Protein AF-A0A200JA35-F1 (afdb_monomer)

Mean predicted aligned error: 5.81 Å

Structure (mmCIF, N/CA/C/O backbone):
data_AF-A0A200JA35-F1
#
_entry.id   AF-A0A200JA35-F1
#
loop_
_atom_site.group_PDB
_atom_site.id
_atom_site.type_symbol
_atom_site.label_atom_id
_atom_site.label_alt_id
_atom_site.label_comp_id
_ato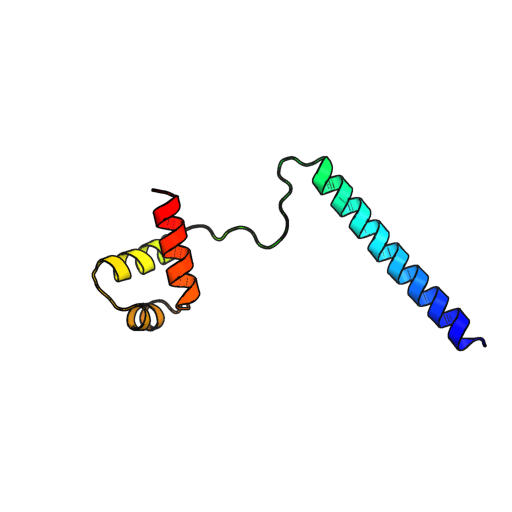m_site.label_asym_id
_atom_site.label_entity_id
_atom_site.label_seq_id
_atom_site.pdbx_PDB_ins_code
_atom_site.Cartn_x
_atom_site.Cartn_y
_atom_site.Cartn_z
_atom_site.occupancy
_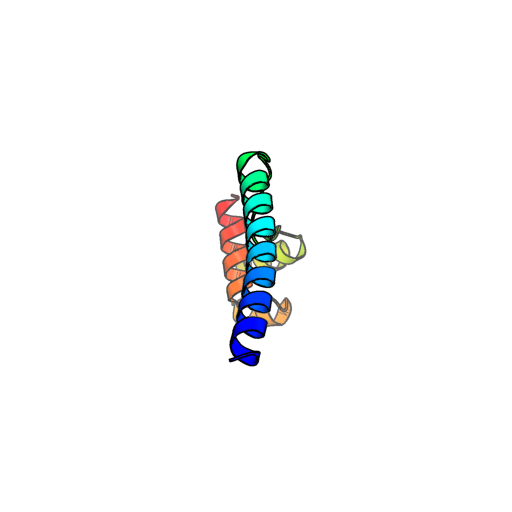atom_site.B_iso_or_equiv
_atom_site.auth_seq_id
_atom_site.auth_comp_id
_atom_site.auth_asym_id
_atom_site.auth_atom_id
_atom_site.pdbx_PDB_model_num
ATOM 1 N N . MET A 1 1 ? 32.076 -22.401 -24.305 1.00 68.19 1 M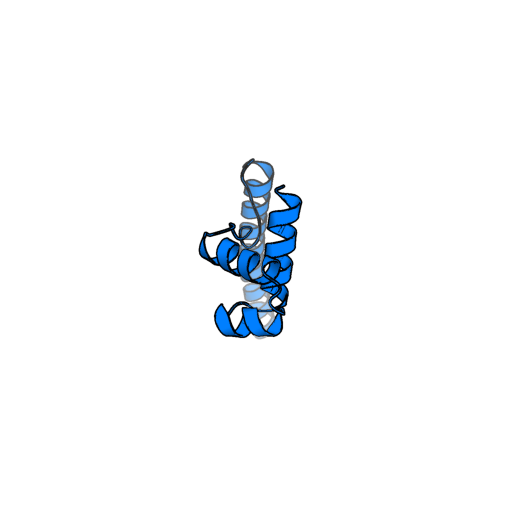ET A N 1
ATOM 2 C CA . MET A 1 1 ? 32.056 -20.996 -24.772 1.00 68.19 1 MET A CA 1
ATOM 3 C C . MET A 1 1 ? 30.671 -20.575 -25.266 1.00 68.19 1 MET A C 1
ATOM 5 O O . MET A 1 1 ? 30.155 -19.607 -24.734 1.00 68.19 1 MET A O 1
ATOM 9 N N . ILE A 1 2 ? 30.013 -21.347 -26.140 1.00 84.94 2 ILE A N 1
ATOM 10 C CA . ILE A 1 2 ? 28.701 -21.011 -26.745 1.00 84.94 2 ILE A CA 1
ATOM 11 C C . ILE A 1 2 ? 27.537 -20.855 -25.736 1.00 84.94 2 ILE A C 1
ATOM 13 O O . ILE A 1 2 ? 26.723 -19.949 -25.862 1.00 84.94 2 ILE A O 1
ATOM 17 N N . LEU A 1 3 ? 27.457 -21.693 -24.695 1.00 90.94 3 LEU A N 1
ATOM 18 C CA . LEU A 1 3 ? 26.381 -21.589 -23.691 1.00 90.94 3 LEU A CA 1
ATOM 19 C C . LEU A 1 3 ? 26.411 -20.249 -22.936 1.00 90.94 3 LEU A C 1
ATOM 21 O O . LEU A 1 3 ? 25.372 -19.654 -22.676 1.00 90.94 3 LEU A O 1
ATOM 25 N N . ARG A 1 4 ? 27.614 -19.765 -22.599 1.00 91.81 4 ARG A N 1
ATOM 26 C CA . ARG A 1 4 ? 27.783 -18.508 -21.861 1.00 91.81 4 ARG A CA 1
ATOM 27 C C . ARG A 1 4 ? 27.362 -17.316 -22.706 1.00 91.81 4 ARG A C 1
ATOM 29 O O . ARG A 1 4 ? 26.649 -16.462 -22.209 1.00 91.81 4 ARG A O 1
ATOM 36 N N . THR A 1 5 ? 27.739 -17.298 -23.983 1.00 92.62 5 THR A N 1
ATOM 37 C CA . THR A 1 5 ? 27.355 -16.213 -24.892 1.00 92.62 5 THR A CA 1
ATOM 38 C C . THR A 1 5 ? 25.843 -16.159 -25.096 1.00 92.62 5 THR A C 1
ATOM 40 O O . THR A 1 5 ? 25.270 -15.081 -25.033 1.00 92.62 5 THR A O 1
ATOM 43 N N . LEU A 1 6 ? 25.179 -17.308 -25.267 1.0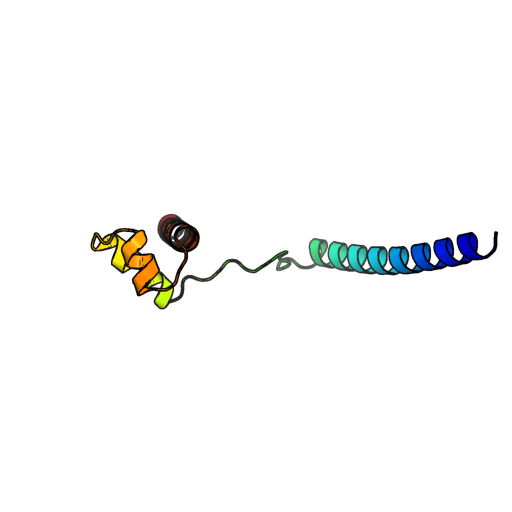0 94.94 6 LEU A N 1
ATOM 44 C CA . LEU A 1 6 ? 23.717 -17.354 -25.399 1.00 94.94 6 LEU A CA 1
ATOM 45 C C . LEU A 1 6 ? 22.998 -16.931 -24.112 1.00 94.94 6 LEU A C 1
ATOM 47 O O . LEU A 1 6 ? 21.991 -16.233 -24.178 1.00 94.94 6 LEU A O 1
ATOM 51 N N . LEU A 1 7 ? 23.525 -17.311 -22.944 1.00 94.94 7 LEU A N 1
ATOM 52 C CA . LEU A 1 7 ? 22.946 -16.903 -21.666 1.00 94.94 7 LEU A CA 1
ATOM 53 C C . LEU A 1 7 ? 23.089 -15.393 -21.435 1.00 94.94 7 LEU A C 1
ATOM 55 O O . LEU A 1 7 ? 22.117 -14.757 -21.044 1.00 94.94 7 LEU A O 1
ATOM 59 N N . SER A 1 8 ? 24.248 -14.812 -21.760 1.00 94.94 8 SER A N 1
ATOM 60 C CA . SER A 1 8 ? 24.467 -13.363 -21.670 1.00 94.94 8 SER A CA 1
ATOM 61 C C . SER A 1 8 ? 23.542 -12.570 -22.596 1.00 94.94 8 SER A C 1
ATOM 63 O O . SER A 1 8 ? 23.057 -11.513 -22.208 1.00 94.94 8 SER A O 1
ATOM 65 N N . VAL A 1 9 ? 23.247 -13.082 -23.797 1.00 95.00 9 VAL A N 1
ATOM 66 C CA . VAL A 1 9 ? 22.268 -12.456 -24.706 1.00 95.00 9 VAL A CA 1
ATOM 67 C C . VAL A 1 9 ? 20.858 -12.526 -24.113 1.00 95.00 9 VAL A C 1
ATOM 69 O O . VAL A 1 9 ? 20.157 -11.520 -24.089 1.00 95.00 9 VAL A O 1
ATOM 72 N N . ALA A 1 10 ? 20.463 -13.676 -23.560 1.00 95.81 10 ALA A N 1
ATOM 73 C CA . ALA A 1 10 ? 19.156 -13.830 -22.921 1.00 95.81 10 ALA A CA 1
ATOM 74 C C . ALA A 1 10 ? 18.988 -12.957 -21.661 1.00 95.81 10 ALA A C 1
ATOM 76 O O . ALA A 1 10 ? 17.877 -12.545 -21.334 1.00 95.81 10 ALA A O 1
ATOM 77 N N . GLU A 1 11 ? 20.067 -12.689 -20.924 1.00 95.50 11 GLU A N 1
ATOM 78 C CA . GLU A 1 11 ? 20.074 -11.740 -19.805 1.00 95.50 11 GLU A CA 1
ATOM 79 C C . GLU A 1 11 ? 19.915 -10.302 -20.298 1.00 95.50 11 GLU A C 1
ATOM 81 O O . GLU A 1 11 ? 19.001 -9.616 -19.850 1.00 95.50 11 GLU A O 1
ATOM 86 N N . MET A 1 12 ? 20.701 -9.897 -21.299 1.00 96.44 12 MET A N 1
ATOM 87 C CA . MET A 1 12 ? 20.622 -8.566 -21.906 1.00 96.44 12 MET A CA 1
ATOM 88 C C . MET A 1 12 ? 19.217 -8.243 -22.439 1.00 96.44 12 MET A C 1
ATOM 90 O O . MET A 1 12 ? 18.709 -7.146 -22.221 1.00 96.44 12 MET A O 1
ATOM 94 N N . GLU A 1 13 ? 18.554 -9.192 -23.105 1.00 96.56 13 GLU A N 1
ATOM 95 C CA . GLU A 1 13 ? 17.186 -8.997 -23.605 1.00 96.56 13 GLU A CA 1
ATOM 96 C C . GLU A 1 13 ? 16.160 -8.831 -22.473 1.00 96.56 13 GLU A C 1
ATOM 98 O O . GLU A 1 13 ? 15.234 -8.024 -22.587 1.00 96.56 13 GLU A O 1
ATOM 103 N N . ARG A 1 14 ? 16.321 -9.559 -21.359 1.00 96.38 14 ARG A N 1
ATOM 104 C CA . ARG A 1 14 ? 15.460 -9.392 -20.177 1.00 96.38 14 ARG A CA 1
ATOM 105 C C . ARG A 1 14 ? 15.678 -8.039 -19.519 1.00 96.38 14 ARG A C 1
ATOM 107 O O . ARG A 1 14 ? 14.697 -7.385 -19.162 1.00 96.38 14 ARG A O 1
ATOM 114 N N . ASP A 1 15 ? 16.930 -7.627 -19.384 1.00 96.88 15 ASP A N 1
ATOM 115 C CA . ASP A 1 15 ? 17.287 -6.356 -18.763 1.00 96.88 15 ASP A CA 1
ATOM 116 C C . ASP A 1 15 ? 16.757 -5.182 -19.588 1.00 96.88 15 ASP A C 1
ATOM 118 O O . ASP A 1 15 ? 16.122 -4.292 -19.028 1.00 96.88 15 ASP A O 1
ATOM 122 N N . MET A 1 16 ? 16.853 -5.249 -20.920 1.00 97.19 16 MET A N 1
ATOM 123 C CA . MET A 1 16 ? 16.258 -4.256 -21.821 1.00 97.19 16 MET A CA 1
ATOM 124 C C . MET A 1 16 ? 14.745 -4.094 -21.594 1.00 97.19 16 MET A C 1
ATOM 126 O O . MET A 1 16 ? 14.235 -2.976 -21.519 1.00 97.19 16 MET A O 1
ATOM 130 N N . ILE A 1 17 ? 14.001 -5.197 -21.445 1.00 96.62 17 ILE A N 1
ATOM 131 C CA . ILE A 1 17 ? 12.554 -5.136 -21.172 1.00 96.62 17 ILE A CA 1
ATOM 132 C C . ILE A 1 17 ? 12.295 -4.464 -19.820 1.00 96.62 17 ILE A C 1
ATOM 134 O O . ILE A 1 17 ? 11.409 -3.612 -19.705 1.00 96.62 17 ILE A O 1
ATOM 138 N N . VAL A 1 18 ? 13.062 -4.830 -18.793 1.00 97.38 18 VAL A N 1
ATOM 139 C CA . VAL A 1 18 ? 12.936 -4.239 -17.458 1.00 97.38 18 VAL A CA 1
ATOM 140 C C . VAL A 1 18 ? 13.216 -2.737 -17.512 1.00 97.38 18 VAL A C 1
ATOM 142 O O . VAL A 1 18 ? 12.393 -1.970 -17.010 1.00 97.38 18 VAL A O 1
ATOM 145 N N . GLU A 1 19 ? 14.290 -2.308 -18.170 1.00 97.12 19 GLU A N 1
ATOM 146 C CA . GLU A 1 19 ? 14.645 -0.898 -18.358 1.00 97.12 19 GLU A CA 1
ATOM 147 C C . GLU A 1 19 ? 13.515 -0.117 -19.035 1.00 97.12 19 GLU A C 1
ATOM 149 O O . GLU A 1 19 ? 13.039 0.867 -18.467 1.00 97.12 19 GLU A O 1
ATOM 154 N N . CYS A 1 20 ? 12.967 -0.605 -20.153 1.00 97.25 20 CYS A N 1
ATOM 155 C CA . CYS A 1 20 ? 11.843 0.054 -20.825 1.00 97.25 20 CYS A CA 1
ATOM 156 C C . CYS A 1 20 ? 10.621 0.226 -19.905 1.00 97.25 20 CYS A C 1
ATOM 158 O O . CYS A 1 20 ? 9.978 1.281 -19.893 1.00 97.25 20 CYS A O 1
ATOM 160 N N . THR A 1 21 ? 10.285 -0.788 -19.097 1.00 96.50 21 THR A N 1
ATOM 161 C CA . THR A 1 21 ? 9.167 -0.661 -18.147 1.00 96.50 21 THR A CA 1
ATOM 162 C C . THR A 1 21 ? 9.468 0.323 -17.017 1.00 96.50 21 THR A C 1
ATOM 164 O O . THR A 1 21 ? 8.576 1.065 -16.596 1.00 96.50 21 THR A O 1
ATOM 167 N N . GLN A 1 22 ? 10.713 0.373 -16.538 1.00 96.06 22 GLN A N 1
ATOM 168 C CA . GLN A 1 22 ? 11.144 1.311 -15.503 1.00 96.06 22 GLN A CA 1
ATOM 169 C C . GLN A 1 22 ? 11.132 2.753 -16.012 1.00 96.06 22 GLN A C 1
ATOM 171 O O . GLN A 1 22 ? 10.648 3.639 -15.305 1.00 96.06 22 GLN A O 1
ATOM 176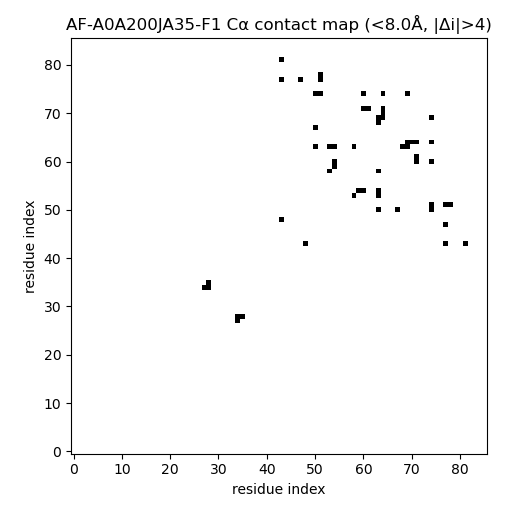 N N . GLU A 1 23 ? 11.586 2.989 -17.241 1.00 96.69 23 GLU A N 1
ATOM 177 C CA . GLU A 1 23 ? 11.545 4.295 -17.896 1.00 96.69 23 GLU A CA 1
ATOM 178 C C . GLU A 1 23 ? 10.109 4.776 -18.108 1.00 96.69 23 GLU A C 1
ATOM 180 O O . GLU A 1 23 ? 9.768 5.893 -17.710 1.00 96.69 23 GLU A O 1
ATOM 185 N N . GLY A 1 24 ? 9.231 3.919 -18.641 1.00 96.00 24 GLY A N 1
ATOM 186 C CA . GLY A 1 24 ? 7.810 4.239 -18.802 1.00 96.00 24 GLY A CA 1
ATOM 187 C C . GLY A 1 24 ? 7.134 4.555 -17.464 1.00 96.00 24 GLY A C 1
ATOM 188 O O . GLY A 1 24 ? 6.388 5.531 -17.337 1.00 96.00 24 GLY A O 1
ATOM 189 N N . LYS A 1 25 ? 7.464 3.788 -16.420 1.00 94.81 25 LYS A N 1
ATOM 190 C CA . LYS A 1 25 ? 7.007 4.037 -15.048 1.00 94.81 25 LYS A CA 1
ATOM 191 C C . LYS A 1 25 ? 7.528 5.375 -14.508 1.00 94.81 25 LYS A C 1
ATOM 193 O O . LYS A 1 25 ? 6.763 6.136 -13.912 1.00 94.81 25 LYS A O 1
ATOM 198 N N . ALA A 1 26 ? 8.803 5.694 -14.727 1.00 95.31 26 ALA A N 1
ATOM 199 C CA . ALA A 1 26 ? 9.413 6.952 -14.303 1.00 95.31 26 ALA A CA 1
ATOM 200 C C . ALA A 1 26 ? 8.797 8.157 -15.027 1.00 95.31 26 ALA A C 1
ATOM 202 O O . ALA A 1 26 ? 8.528 9.183 -14.398 1.00 95.31 26 ALA A O 1
ATOM 203 N N . TYR A 1 27 ? 8.511 8.021 -16.321 1.00 96.31 27 TYR A N 1
ATOM 204 C CA . TYR A 1 27 ? 7.794 9.023 -17.097 1.00 96.31 27 TYR A CA 1
ATOM 205 C C . TYR A 1 27 ? 6.389 9.261 -16.532 1.00 96.31 27 TYR A C 1
ATOM 207 O O . TYR A 1 27 ? 6.026 10.409 -16.272 1.00 96.31 27 TYR A O 1
ATOM 215 N N . ALA A 1 28 ? 5.616 8.203 -16.268 1.00 95.00 28 ALA A N 1
ATOM 216 C CA . ALA A 1 28 ? 4.282 8.325 -15.677 1.00 95.00 28 ALA A CA 1
ATOM 217 C C . ALA A 1 28 ? 4.328 9.009 -14.302 1.00 95.00 28 ALA A C 1
ATOM 219 O O . ALA A 1 28 ? 3.513 9.885 -14.021 1.00 95.00 28 ALA A O 1
ATOM 220 N N . LYS A 1 29 ? 5.326 8.676 -13.476 1.00 93.62 29 LYS A N 1
ATOM 221 C CA . LYS A 1 29 ? 5.538 9.297 -12.164 1.00 93.62 29 LYS A CA 1
ATOM 222 C C . LYS A 1 29 ? 5.836 10.796 -12.242 1.00 93.62 29 LYS A C 1
ATOM 224 O O . LYS A 1 29 ? 5.433 11.528 -11.345 1.00 93.62 29 LYS A O 1
ATOM 229 N N . ARG A 1 30 ? 6.550 11.251 -13.277 1.00 94.12 30 ARG A N 1
ATOM 230 C CA . ARG A 1 30 ? 6.894 12.671 -13.469 1.00 94.12 30 ARG A CA 1
ATOM 231 C C . ARG A 1 30 ? 5.746 13.482 -14.069 1.00 94.12 30 ARG A C 1
ATOM 233 O O . ARG A 1 30 ? 5.561 14.626 -13.679 1.00 94.12 30 ARG A O 1
ATOM 240 N N . ASN A 1 31 ? 4.999 12.902 -15.009 1.00 95.38 31 ASN A N 1
ATOM 241 C CA . ASN A 1 31 ? 4.049 13.653 -15.834 1.00 95.38 31 ASN A CA 1
ATOM 242 C C . ASN A 1 31 ? 2.585 13.521 -15.396 1.00 95.38 31 ASN A C 1
ATOM 244 O O . ASN A 1 31 ? 1.778 14.385 -15.727 1.00 95.38 31 ASN A O 1
ATOM 248 N N . ASN A 1 32 ? 2.209 12.463 -14.671 1.00 93.94 32 ASN A N 1
ATOM 249 C CA . ASN A 1 32 ? 0.833 12.278 -14.217 1.00 93.94 32 ASN A CA 1
ATOM 250 C C . ASN A 1 32 ? 0.679 12.720 -12.746 1.00 93.94 32 ASN A C 1
ATOM 252 O O . ASN A 1 32 ? 1.159 12.020 -11.851 1.00 93.94 32 ASN A O 1
ATOM 256 N N . PRO A 1 33 ? -0.045 13.821 -12.459 1.00 90.75 33 PRO A N 1
ATOM 257 C CA . PRO A 1 33 ? -0.235 14.315 -11.092 1.00 90.75 33 PRO A CA 1
ATOM 258 C C . PRO A 1 33 ? -1.049 13.359 -10.201 1.00 90.75 33 PRO A C 1
ATOM 260 O O . PRO A 1 33 ? -0.960 13.427 -8.978 1.00 90.75 33 PRO A O 1
ATOM 263 N N . ASN A 1 34 ? -1.814 12.437 -10.796 1.00 90.69 34 ASN A N 1
ATOM 264 C CA . ASN A 1 34 ? -2.601 11.424 -10.090 1.00 90.69 34 ASN A CA 1
ATOM 265 C C . ASN A 1 34 ? -1.892 10.064 -9.990 1.00 90.69 34 ASN A C 1
ATOM 267 O O . ASN A 1 34 ? -2.507 9.078 -9.573 1.00 90.69 34 ASN A O 1
ATOM 271 N N . TYR A 1 35 ? -0.618 9.979 -10.373 1.00 92.69 35 TYR A N 1
ATOM 272 C CA . TYR A 1 35 ? 0.136 8.735 -10.309 1.00 92.69 35 TYR A CA 1
ATOM 273 C C . TYR A 1 35 ? 0.291 8.249 -8.859 1.00 92.69 35 TYR A C 1
ATOM 275 O O . TYR A 1 35 ? 0.704 8.987 -7.963 1.00 92.69 35 TYR A O 1
ATOM 283 N N . ARG A 1 36 ? -0.045 6.979 -8.618 1.00 89.75 36 ARG A N 1
ATOM 284 C CA . ARG A 1 36 ? 0.053 6.326 -7.307 1.00 89.75 36 ARG A CA 1
ATOM 285 C C . ARG A 1 36 ? 0.674 4.950 -7.472 1.00 89.75 36 ARG A C 1
ATOM 287 O O . ARG A 1 36 ? 0.236 4.175 -8.315 1.00 89.75 36 ARG A O 1
ATOM 294 N N . GLU A 1 37 ? 1.663 4.643 -6.639 1.00 89.50 37 GLU A N 1
ATOM 295 C CA . GLU A 1 37 ? 2.282 3.317 -6.601 1.00 89.50 37 GLU A CA 1
ATOM 296 C C . GLU A 1 37 ? 1.702 2.442 -5.496 1.00 89.50 37 GLU A C 1
ATOM 298 O O . GLU A 1 37 ? 1.252 2.922 -4.452 1.00 89.50 37 GLU A O 1
ATOM 303 N N . GLY A 1 38 ? 1.780 1.133 -5.724 1.00 91.38 38 GLY A N 1
ATOM 304 C CA . GLY A 1 38 ? 1.324 0.127 -4.781 1.00 91.38 38 GLY A CA 1
ATOM 305 C C . GLY A 1 38 ? -0.196 -0.001 -4.727 1.00 91.38 38 GLY A C 1
ATOM 306 O O . GLY A 1 38 ? -0.943 0.520 -5.554 1.00 91.38 38 GLY A O 1
ATOM 307 N N . ARG A 1 39 ? -0.666 -0.754 -3.732 1.00 91.31 39 ARG A N 1
ATOM 308 C CA . ARG A 1 39 ? -2.095 -1.001 -3.545 1.00 91.31 39 ARG A CA 1
ATOM 309 C C . ARG A 1 39 ? -2.790 0.285 -3.071 1.00 91.31 39 ARG A C 1
ATOM 311 O O . ARG A 1 39 ? -2.322 0.882 -2.099 1.00 91.31 39 ARG A O 1
ATOM 318 N N . PRO A 1 40 ? -3.932 0.682 -3.665 1.00 90.31 40 PRO A N 1
ATOM 319 C CA . PRO A 1 40 ? -4.673 1.852 -3.208 1.00 90.31 40 PRO A CA 1
ATOM 320 C C . PRO A 1 40 ? -5.049 1.726 -1.727 1.00 90.31 40 PRO A C 1
ATOM 322 O O . PRO A 1 40 ? -5.365 0.635 -1.235 1.00 90.31 40 PRO A O 1
ATOM 325 N N . LYS A 1 41 ? -5.020 2.860 -1.011 1.00 87.12 41 LYS A N 1
ATOM 326 C CA . LYS A 1 41 ? -5.441 2.912 0.393 1.00 87.12 41 LYS A CA 1
ATOM 327 C C . LYS A 1 41 ? -6.875 2.407 0.495 1.00 87.12 41 LYS A C 1
ATOM 329 O O . LYS A 1 41 ? -7.754 2.831 -0.251 1.00 87.12 41 LYS A O 1
ATOM 334 N N . ALA A 1 42 ? -7.096 1.476 1.415 1.00 86.50 42 ALA A N 1
ATOM 335 C CA . ALA A 1 42 ? -8.394 0.849 1.552 1.00 86.50 42 ALA A CA 1
ATOM 336 C C . ALA A 1 42 ? -9.412 1.883 2.058 1.00 86.50 42 ALA A C 1
ATOM 338 O O . ALA A 1 42 ? -9.191 2.512 3.088 1.00 86.50 42 ALA A O 1
ATOM 339 N N . VAL A 1 43 ? -10.527 2.044 1.350 1.00 89.56 43 VAL A N 1
ATOM 340 C CA . VAL A 1 43 ? -11.594 2.974 1.747 1.00 89.56 43 VAL A CA 1
ATOM 341 C C . VAL A 1 43 ? -12.331 2.419 2.970 1.00 89.56 43 VAL A C 1
ATOM 343 O O . VAL A 1 43 ? -12.433 1.193 3.133 1.00 89.56 43 VAL A O 1
ATOM 346 N N . ILE A 1 44 ? -12.808 3.306 3.845 1.00 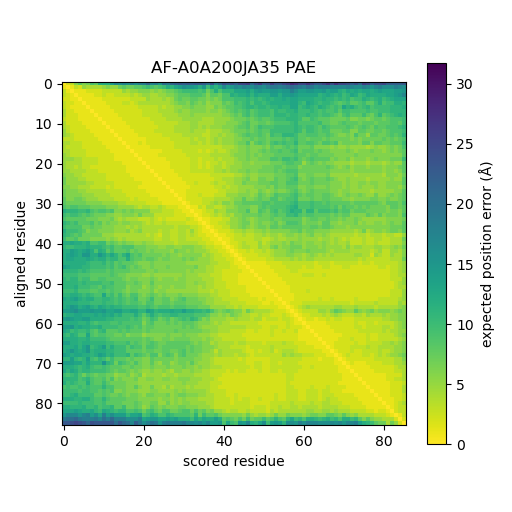90.44 44 ILE A N 1
ATOM 347 C CA . ILE A 1 44 ? -13.714 2.933 4.933 1.00 90.44 44 ILE A CA 1
ATOM 348 C C . ILE A 1 44 ? -15.076 2.636 4.314 1.00 90.44 44 ILE A C 1
ATOM 350 O O . ILE A 1 44 ? -15.776 3.522 3.841 1.00 90.44 44 ILE A O 1
ATOM 354 N N . THR A 1 45 ? -15.411 1.354 4.255 1.00 91.25 45 THR A N 1
ATOM 355 C CA . THR A 1 45 ? -16.721 0.884 3.810 1.00 91.25 45 THR A CA 1
ATOM 356 C C . THR A 1 45 ? -17.669 0.795 5.007 1.00 91.25 45 THR A C 1
ATOM 358 O O . THR A 1 45 ? -17.195 0.686 6.142 1.00 91.25 45 THR A O 1
ATOM 361 N N . PRO A 1 46 ? -18.996 0.731 4.790 1.00 91.94 46 PRO A N 1
ATOM 362 C CA . PRO A 1 46 ? -19.961 0.547 5.877 1.00 91.94 46 PRO A CA 1
ATOM 363 C C . PRO A 1 46 ? -19.648 -0.663 6.773 1.00 91.94 46 PRO A C 1
ATOM 365 O O . PRO A 1 46 ? -19.769 -0.584 7.989 1.00 91.94 46 PRO A O 1
ATOM 368 N N . LYS A 1 47 ? -19.133 -1.759 6.194 1.00 91.06 47 LYS A N 1
ATOM 369 C CA . LYS A 1 47 ? -18.697 -2.950 6.948 1.00 91.06 47 LYS A CA 1
ATOM 370 C C . LYS A 1 47 ? -17.529 -2.670 7.900 1.00 91.06 47 LYS A C 1
ATOM 372 O O . LYS A 1 47 ? -17.509 -3.172 9.018 1.00 91.06 47 LYS A O 1
ATOM 377 N N . LYS A 1 48 ? -16.560 -1.854 7.478 1.00 92.06 48 LYS A N 1
ATOM 378 C CA . LYS A 1 48 ? -15.434 -1.448 8.334 1.00 92.06 48 LYS A CA 1
ATOM 379 C C . LYS A 1 48 ? -15.873 -0.476 9.419 1.00 92.06 48 LYS A C 1
ATOM 381 O O . LYS A 1 48 ? -15.365 -0.552 10.530 1.00 92.06 48 LYS A O 1
ATOM 386 N N . GLN A 1 49 ? -16.824 0.399 9.099 1.00 92.12 49 GLN A N 1
ATOM 387 C CA . GLN A 1 49 ? -17.425 1.292 10.080 1.00 92.12 49 GLN A CA 1
ATOM 388 C C . GLN A 1 49 ? -18.173 0.496 11.153 1.00 92.12 49 GLN A C 1
ATOM 390 O O . GLN A 1 49 ? -17.994 0.755 12.336 1.00 92.12 49 GLN A O 1
ATOM 395 N N . HIS A 1 50 ? -18.932 -0.527 10.755 1.00 93.81 50 HIS A N 1
ATOM 396 C CA . HIS A 1 50 ? -19.589 -1.435 11.690 1.00 93.81 50 HIS A CA 1
ATOM 397 C C . HIS A 1 50 ? -18.578 -2.152 12.598 1.00 93.81 50 HIS A C 1
ATOM 399 O O . HIS A 1 50 ? -18.729 -2.122 13.813 1.00 93.81 50 HIS A O 1
ATOM 405 N N . ALA A 1 51 ? -17.495 -2.697 12.034 1.00 92.81 51 ALA A N 1
ATOM 406 C CA . ALA A 1 51 ? -16.429 -3.322 12.821 1.00 92.81 51 ALA A CA 1
ATOM 407 C C . ALA A 1 51 ? -15.782 -2.359 13.837 1.00 92.81 51 ALA A C 1
ATOM 409 O O . ALA A 1 51 ? -15.419 -2.769 14.935 1.00 92.81 51 ALA A O 1
ATOM 410 N N . TYR A 1 52 ? -15.647 -1.077 13.488 1.00 93.31 52 TYR A N 1
ATOM 411 C CA . TYR A 1 52 ? -15.168 -0.047 14.408 1.00 93.31 52 TYR A CA 1
ATOM 412 C C . TYR A 1 52 ? -16.186 0.280 15.507 1.00 93.31 52 TYR A C 1
ATOM 414 O O . TYR A 1 52 ? -15.807 0.389 16.669 1.00 93.31 52 TYR A O 1
ATOM 422 N N . ASN A 1 53 ? -17.470 0.396 15.165 1.00 93.81 53 ASN A N 1
ATOM 423 C CA . ASN A 1 53 ? -18.528 0.666 16.138 1.00 93.81 53 ASN A CA 1
ATOM 424 C C . ASN A 1 53 ? -18.616 -0.452 17.188 1.00 93.81 53 ASN A C 1
ATOM 426 O O . ASN A 1 53 ? -18.655 -0.150 18.375 1.00 93.81 53 ASN A O 1
ATOM 430 N N . LEU A 1 54 ? -18.495 -1.719 16.771 1.00 93.75 54 LEU A N 1
ATOM 431 C CA . LEU A 1 54 ? -18.430 -2.862 17.690 1.00 93.75 54 LEU A CA 1
ATOM 432 C C . LEU A 1 54 ? -17.291 -2.727 18.715 1.00 93.75 54 LEU A C 1
ATOM 434 O O . LEU A 1 54 ? -17.456 -3.113 19.869 1.00 93.75 54 LEU A O 1
ATOM 438 N N . LEU A 1 55 ? -16.141 -2.162 18.327 1.00 92.56 55 LEU A N 1
ATOM 439 C CA . LEU A 1 55 ? -15.044 -1.890 19.265 1.00 92.56 55 LEU A CA 1
ATOM 440 C C . LEU A 1 55 ? -15.381 -0.745 20.233 1.00 92.56 55 LEU A C 1
ATOM 442 O O . LEU A 1 55 ? -14.977 -0.795 21.391 1.00 92.56 55 LEU A O 1
ATOM 446 N N . MET A 1 56 ? -16.105 0.283 19.779 1.00 91.94 56 MET A N 1
ATOM 447 C CA . MET A 1 56 ? -16.522 1.413 20.628 1.00 91.94 56 MET A CA 1
ATOM 448 C C . MET A 1 56 ? -17.602 1.020 21.643 1.00 91.94 56 MET A C 1
ATOM 450 O O . MET A 1 56 ? -17.663 1.602 22.720 1.00 91.94 56 MET A O 1
ATOM 454 N N . GLU A 1 57 ? -18.406 0.005 21.330 1.00 92.88 57 GLU A N 1
ATOM 455 C CA . GLU A 1 57 ? -19.401 -0.592 22.232 1.00 92.88 57 GLU A CA 1
ATOM 456 C C . GLU A 1 57 ? -18.770 -1.409 23.380 1.00 92.88 57 GLU A C 1
ATOM 458 O O . GLU A 1 57 ? -19.478 -1.858 24.277 1.00 92.88 57 GLU A O 1
ATOM 463 N N . GLY A 1 58 ? -17.440 -1.580 23.387 1.00 91.44 58 GLY A N 1
ATOM 464 C CA . GLY A 1 58 ? -16.695 -2.246 24.461 1.00 91.44 58 GLY A CA 1
ATOM 465 C C . GLY A 1 58 ? -16.261 -3.683 24.155 1.00 91.44 58 GLY A C 1
ATOM 466 O O . GLY A 1 58 ? -15.674 -4.333 25.020 1.00 91.44 58 GLY A O 1
ATOM 467 N N . ASN A 1 59 ? -16.498 -4.187 22.937 1.00 91.50 59 ASN A N 1
ATOM 468 C CA . ASN A 1 59 ? -16.047 -5.526 22.553 1.00 91.50 59 ASN A CA 1
ATOM 469 C C . ASN A 1 59 ? -14.518 -5.592 22.422 1.00 91.50 59 ASN A C 1
ATOM 471 O O . ASN A 1 59 ? -13.863 -4.682 21.906 1.00 91.50 59 ASN A O 1
ATOM 475 N N . SER A 1 60 ? -13.936 -6.719 22.833 1.00 92.12 60 SER A N 1
ATOM 476 C CA . SER A 1 60 ? -12.501 -6.963 22.681 1.00 92.12 60 SER A CA 1
ATOM 477 C C . SER A 1 60 ? -12.130 -7.188 21.215 1.00 92.12 60 SER A C 1
ATOM 479 O O . SER A 1 60 ? -12.879 -7.799 20.452 1.00 92.12 60 SER A O 1
ATOM 481 N N . TYR A 1 61 ? -10.908 -6.806 20.832 1.00 91.81 61 TYR A N 1
ATOM 482 C CA . TYR A 1 61 ? -10.372 -7.068 19.493 1.00 91.81 61 TYR A CA 1
ATOM 483 C C . TYR A 1 61 ? -10.518 -8.534 19.071 1.00 91.81 61 TYR A C 1
ATOM 485 O O . TYR A 1 61 ? -10.823 -8.792 17.913 1.00 91.81 61 TYR A O 1
ATOM 493 N N . LYS A 1 62 ? -10.340 -9.496 19.989 1.00 92.94 62 LYS A N 1
ATOM 494 C CA . LYS A 1 62 ? -10.493 -10.929 19.676 1.00 92.94 62 LYS A CA 1
ATOM 495 C C . LYS A 1 62 ? -11.925 -11.288 19.271 1.00 92.94 62 LYS A C 1
ATOM 497 O O . LYS A 1 62 ? -12.104 -11.985 18.281 1.00 92.94 62 LYS A O 1
ATOM 502 N N . GLN A 1 63 ? -12.913 -10.764 19.993 1.00 92.19 63 GLN A N 1
ATOM 503 C CA . GLN A 1 63 ? -14.332 -11.003 19.717 1.00 92.19 63 GLN A CA 1
ATOM 504 C C . GLN A 1 63 ? -14.732 -10.388 18.372 1.00 92.19 63 GLN 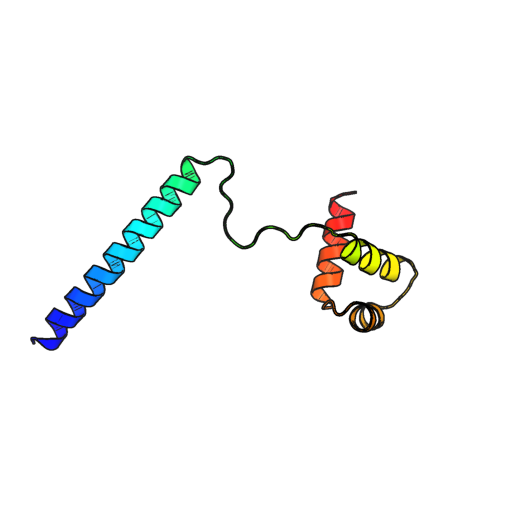A C 1
ATOM 506 O O . GLN A 1 63 ? -15.368 -11.038 17.551 1.00 92.19 63 GLN A O 1
ATOM 511 N N . VAL A 1 64 ? -14.278 -9.163 18.090 1.00 93.56 64 VAL A N 1
ATOM 512 C CA . VAL A 1 64 ? -14.585 -8.493 16.818 1.00 93.56 64 VAL A CA 1
ATOM 513 C C . VAL A 1 64 ? -13.923 -9.194 15.628 1.00 93.56 64 VAL A C 1
ATOM 515 O O . VAL A 1 64 ? -14.525 -9.257 14.557 1.00 93.56 64 VAL A O 1
ATOM 518 N N . VAL A 1 65 ? -12.720 -9.760 15.786 1.00 94.62 65 VAL A N 1
ATOM 519 C CA . VAL A 1 65 ? -12.091 -10.590 14.739 1.00 94.62 65 VAL A CA 1
ATOM 520 C C . VAL A 1 65 ? -12.966 -11.790 14.388 1.00 94.62 65 VAL A C 1
ATOM 522 O O . VAL A 1 65 ? -13.187 -12.044 13.207 1.00 94.62 65 VAL A O 1
ATOM 525 N N . GLU A 1 66 ? -13.486 -12.492 15.391 1.00 93.25 66 GLU A N 1
ATOM 526 C CA . GLU A 1 66 ? -14.349 -13.659 15.189 1.00 93.25 66 GLU A CA 1
ATOM 527 C C . GLU A 1 66 ? -15.677 -13.279 14.518 1.00 93.25 66 GLU A C 1
ATOM 529 O O . GLU A 1 66 ? -16.100 -13.928 13.567 1.00 93.25 66 GLU A O 1
ATOM 534 N N . MET A 1 67 ? -16.287 -12.167 14.936 1.00 90.62 67 MET A N 1
ATOM 535 C CA . MET A 1 67 ? -17.564 -11.694 14.390 1.00 90.62 67 MET A CA 1
ATOM 536 C C . MET A 1 67 ? -17.452 -11.146 12.960 1.00 90.62 67 MET A C 1
ATOM 538 O O . MET A 1 67 ? -18.363 -11.310 12.153 1.00 90.62 67 MET A O 1
ATOM 542 N N . THR A 1 68 ? -16.361 -10.444 12.643 1.00 91.44 68 THR A N 1
ATOM 543 C CA . THR A 1 68 ? -16.229 -9.689 11.381 1.00 91.44 68 THR A CA 1
ATOM 544 C C . THR A 1 68 ? -15.332 -10.366 10.347 1.00 91.44 68 THR A C 1
ATOM 546 O O . THR A 1 68 ? -15.355 -9.983 9.176 1.00 91.44 68 THR A O 1
ATOM 549 N N . GLY A 1 69 ? -14.513 -11.336 10.762 1.00 91.44 69 GLY A N 1
ATOM 550 C CA . GLY A 1 69 ? -13.511 -11.997 9.924 1.00 91.44 69 GLY A CA 1
ATOM 551 C C . GLY A 1 69 ? -12.290 -11.130 9.586 1.00 91.44 69 GLY A C 1
ATOM 552 O O . GLY A 1 69 ? -11.431 -11.548 8.807 1.00 91.44 69 GLY A O 1
ATOM 553 N N . TYR A 1 70 ? -12.182 -9.916 10.135 1.00 93.25 70 TYR A N 1
ATOM 554 C CA . TYR A 1 70 ? -11.006 -9.065 9.945 1.00 93.25 70 TYR A CA 1
ATOM 555 C C . TYR A 1 70 ? -9.872 -9.459 10.889 1.00 93.25 70 TYR A C 1
ATOM 557 O O . TYR A 1 70 ? -10.102 -9.775 12.047 1.00 93.25 70 TYR A O 1
ATOM 565 N N . SER A 1 71 ? -8.619 -9.359 10.434 1.00 94.38 71 SER A N 1
ATOM 566 C CA . SER A 1 71 ? -7.468 -9.554 11.323 1.00 94.38 71 SER A CA 1
ATOM 567 C C . SER A 1 71 ? -7.363 -8.438 12.371 1.00 94.38 71 SER A C 1
ATOM 569 O O . SER A 1 71 ? -7.755 -7.294 12.122 1.00 94.38 71 SER A O 1
ATOM 571 N N . GLN A 1 72 ? -6.721 -8.723 13.509 1.00 92.69 72 GLN A N 1
ATOM 572 C CA . GLN A 1 72 ? -6.477 -7.717 14.555 1.00 92.69 72 GLN A CA 1
ATOM 573 C C . GLN A 1 72 ? -5.734 -6.485 14.011 1.00 92.69 72 GLN A C 1
ATOM 575 O O . GLN A 1 72 ? -6.097 -5.347 14.306 1.00 92.69 72 GLN A O 1
ATOM 580 N N . SER A 1 73 ? -4.736 -6.698 13.146 1.00 93.88 73 SER A N 1
ATOM 581 C CA . SER A 1 73 ? -3.995 -5.618 12.484 1.00 93.88 73 SER A CA 1
ATOM 582 C C . SER A 1 73 ? -4.870 -4.793 11.536 1.00 93.88 73 SER A C 1
ATOM 584 O O . SER A 1 73 ? -4.671 -3.585 11.401 1.00 93.88 73 SER A O 1
ATOM 586 N N . THR A 1 74 ? -5.867 -5.412 10.899 1.00 93.31 74 THR A N 1
ATOM 587 C CA . THR A 1 74 ? -6.835 -4.712 10.048 1.00 93.31 74 THR A CA 1
ATOM 588 C C . THR A 1 74 ? -7.750 -3.829 10.886 1.00 93.31 74 THR A C 1
ATOM 590 O O . THR A 1 74 ? -7.931 -2.666 10.532 1.00 93.31 74 THR A O 1
ATOM 593 N N . LEU A 1 75 ? -8.250 -4.326 12.021 1.00 93.69 75 LEU A N 1
ATOM 594 C CA . LEU A 1 75 ? -9.053 -3.532 12.956 1.00 93.69 75 LEU A CA 1
ATOM 595 C C . LEU A 1 75 ? -8.276 -2.315 13.467 1.00 93.69 75 LEU A C 1
ATOM 597 O O . LEU A 1 75 ? -8.764 -1.196 13.363 1.00 93.69 75 LEU A O 1
ATOM 601 N N . GLN A 1 76 ? -7.026 -2.495 13.901 1.00 93.00 76 GLN A N 1
ATOM 602 C CA . GLN A 1 76 ? -6.175 -1.376 14.326 1.00 93.00 76 GLN A CA 1
ATOM 603 C C . GLN A 1 76 ? -5.964 -0.336 13.215 1.00 93.00 76 GLN A C 1
ATOM 605 O O . GLN A 1 76 ? -6.006 0.867 13.472 1.00 93.00 76 GLN A O 1
ATOM 610 N N . ARG A 1 77 ? -5.751 -0.777 11.967 1.00 92.75 77 ARG A N 1
ATOM 611 C CA . ARG A 1 77 ? -5.619 0.128 10.813 1.00 92.75 77 ARG A CA 1
ATOM 612 C C . ARG A 1 77 ? -6.906 0.901 10.542 1.00 92.75 77 ARG A C 1
ATOM 614 O O . ARG A 1 77 ? -6.819 2.087 10.244 1.00 92.75 77 ARG A O 1
ATOM 621 N N . ILE A 1 78 ? -8.064 0.250 10.652 1.00 93.25 78 ILE A N 1
ATOM 622 C CA . ILE A 1 78 ? -9.381 0.884 10.500 1.00 93.25 78 ILE A CA 1
ATOM 623 C C . ILE A 1 78 ? -9.578 1.945 11.586 1.00 93.25 78 ILE A C 1
ATOM 625 O O . ILE A 1 78 ? -9.879 3.087 11.255 1.00 93.25 78 ILE A O 1
ATOM 629 N N . THR A 1 79 ? -9.327 1.601 12.852 1.00 91.81 79 THR A N 1
ATOM 630 C CA . THR A 1 79 ? -9.415 2.525 13.994 1.00 91.81 79 THR A CA 1
ATOM 631 C C . THR A 1 79 ? -8.549 3.761 13.771 1.00 91.81 79 THR A C 1
ATOM 633 O O . THR A 1 79 ? -9.051 4.878 13.863 1.00 91.81 79 THR A O 1
ATOM 636 N N . ARG A 1 80 ? -7.274 3.578 13.397 1.00 91.62 80 ARG A N 1
ATOM 637 C CA . ARG A 1 80 ? -6.369 4.696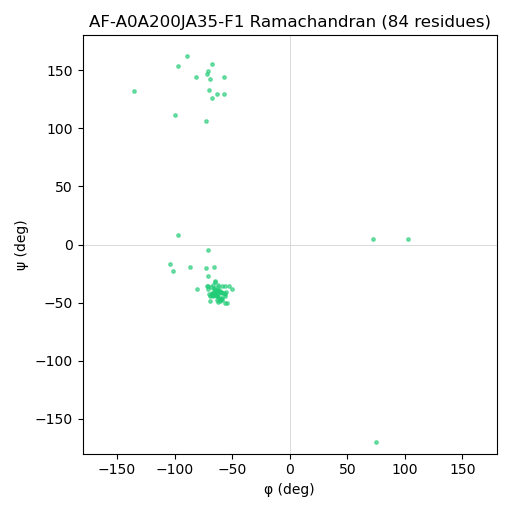 13.086 1.00 91.62 80 ARG A CA 1
ATOM 638 C C . ARG A 1 80 ? -6.892 5.536 11.926 1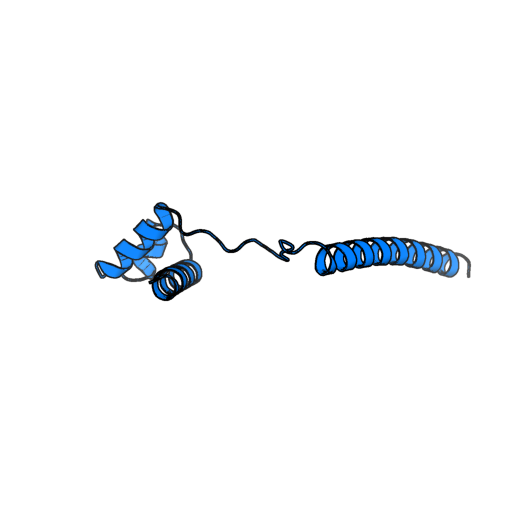.00 91.62 80 ARG A C 1
ATOM 640 O O . ARG A 1 80 ? -6.919 6.751 12.025 1.00 91.62 80 ARG A O 1
ATOM 647 N N . GLN A 1 81 ? -7.337 4.901 10.843 1.00 91.00 81 GLN A N 1
ATOM 648 C CA . GLN A 1 81 ? -7.837 5.609 9.668 1.00 91.00 81 GLN A CA 1
ATOM 649 C C . GLN A 1 81 ? -9.078 6.455 9.987 1.00 91.00 81 GLN A C 1
ATOM 651 O O . GLN A 1 81 ? -9.165 7.583 9.511 1.00 91.00 81 GLN A O 1
ATOM 656 N N . ILE A 1 82 ? -10.005 5.953 10.806 1.00 89.12 82 ILE A N 1
ATOM 657 C CA . ILE A 1 82 ? -11.196 6.701 11.234 1.00 89.12 82 ILE A CA 1
ATOM 658 C C . ILE A 1 82 ? -10.803 7.855 12.163 1.00 89.12 82 ILE A C 1
ATOM 660 O O . ILE A 1 82 ? -11.279 8.968 11.972 1.00 89.12 82 ILE A O 1
ATOM 664 N N . GLN A 1 83 ? -9.902 7.620 13.120 1.00 86.62 83 GLN A N 1
ATOM 665 C CA . GLN A 1 83 ? -9.426 8.653 14.046 1.00 86.62 83 GLN A CA 1
ATOM 666 C C . GLN A 1 83 ? -8.658 9.776 13.347 1.00 86.62 83 GLN A C 1
ATOM 668 O O . GLN A 1 83 ? -8.835 10.925 13.708 1.00 86.62 83 GLN A O 1
ATOM 673 N N . THR A 1 84 ? -7.832 9.465 12.344 1.00 86.88 84 THR A N 1
ATOM 674 C CA . THR A 1 84 ? -7.110 10.477 11.551 1.00 86.88 84 THR A CA 1
ATOM 675 C C . THR A 1 84 ? -8.027 11.250 10.597 1.00 86.88 84 THR A C 1
ATOM 677 O O . THR A 1 84 ? -7.648 12.312 10.123 1.00 86.88 84 THR A O 1
ATOM 680 N N . THR A 1 85 ? -9.201 10.703 10.264 1.00 77.81 85 THR A N 1
ATOM 681 C CA . THR A 1 85 ? -10.181 11.374 9.389 1.00 77.81 85 THR A CA 1
ATOM 682 C C . THR A 1 85 ? -11.126 12.297 10.172 1.00 77.81 85 THR A C 1
ATOM 684 O O . THR A 1 85 ? -11.764 13.151 9.562 1.00 77.81 85 THR A O 1
ATOM 687 N N . LYS A 1 86 ? -11.236 12.107 11.493 1.00 56.78 86 LYS A N 1
ATOM 688 C CA . LYS A 1 86 ? -11.967 12.982 12.419 1.00 56.78 86 LYS A CA 1
ATOM 689 C C . LYS A 1 86 ? -11.133 14.206 12.775 1.00 56.78 86 LYS A C 1
ATOM 691 O O . LYS A 1 86 ? -11.762 15.271 12.934 1.00 56.78 86 LYS A O 1
#

InterPro domains:
  IPR006119 Resolvase, N-terminal catalytic domain [PS51736] (1-32)

Radius of gyration: 23.34 Å; Cα contacts (8 Å, |Δi|>4): 29; chains: 1; bounding box: 52×36×51 Å

pLDDT: mean 92.06, std 5.58, range [56.78, 97.38]

Nearest PDB structures (foldseek):
  2q0o-assembly1_B  TM=5.713E-01  e=5.948E-01  Sinorhizobium fredii NGR234
  8dq1-assembly1_D  TM=5.332E-01  e=1.224E+00  Pseudomonas aeruginosa
  1mdm-assembly1_A  TM=7.069E-01  e=3.066E+00  Homo sapiens
  7r3e-assembly1_B  TM=5.039E-01  e=1.005E+00  Pseudomonas aeruginosa PAO1
  2oz9-assembly1_R  TM=3.968E-01  e=9.414E-01  Escherichia coli

Foldseek 3Di:
DVVVVVVVVVVVVVVVVVVVVVVVLVVCVVPPPPDDDDDPDDDCDPLLVVLQVCVVVPDDLVVSCVVSVDDSVRNVVSNVVVVVVD

Solvent-accessible surface area (backbone atoms only — not comparable to full-atom values): 5220 Å² total; per-residue (Å²): 115,69,69,59,56,54,49,53,50,56,48,52,56,51,48,52,55,50,49,54,53,50,52,54,50,51,50,45,60,73,72,38,94,82,62,76,81,78,81,77,82,81,76,87,44,73,70,54,51,49,59,47,48,49,46,74,76,67,48,52,65,70,58,50,25,71,76,69,71,46,53,64,69,51,51,54,51,50,49,51,53,54,61,75,71,106

Sequence (86 aa):
MILRTLLSVAEMERDMIVECTQEGKAYAKRNNPNYREGRPKAVITPKKQHAYNLLMEGNSYKQVVEMTGYSQSTLQRITRQIQTTK

Secondary structure (DSSP, 8-state):
-HHHHHHHHHHHHHHHHHHHHHHHHHHHHHH-TT---SSPPPP--HHHHHHHHHHHTT--HHHHHHHH---HHHHHHHHHHHHHH-

Organism: NCBI:txid1834192